Protein AF-B9U2P6-F1 (afdb_monomer_lite)

Organism: Helicobacter pylori (NCBI:txid210)

Sequence (74 aa):
MKLWFPYFLAIVFLHALGLALLFMANNASFYAAASMAYMLGAKHAFDADHIACIDNTIRKLTQQGKNAYGITSE

InterPro domains:
  IPR004688 Transition metal uptake transporter nickel/cobalt [PTHR31611] (4-70)
  IPR011541 Nickel/cobalt transporter, high-affinity [PF03824] (31-69)

Foldseek 3Di:
DPPCVVVVVVVVVVVVVLVVVLVVVVDPVSVVVVVVVVVVVVCVVVDVVVVVVLVVQLVVCVVVVHDSPDDPDD

Secondary structure (DSSP, 8-state):
--TTHHHHHHHHHHHHHHHHHHHHH--HHHHHHHHHHHHHHHHHHT-HHHHHHHHHHHHHHHHTT---S-S---

pLDDT: mean 85.25, std 12.98, range [42.16, 97.06]

Radius of gyration: 20.04 Å; chains: 1; bounding box: 48×15×50 Å

Structure (mmCIF, N/CA/C/O backbone):
data_AF-B9U2P6-F1
#
_entry.id   AF-B9U2P6-F1
#
loop_
_atom_site.group_PDB
_atom_site.id
_atom_site.type_symbol
_atom_site.label_atom_id
_atom_site.label_alt_id
_atom_site.label_comp_id
_atom_site.label_asym_id
_atom_site.label_entity_id
_atom_site.label_seq_id
_atom_site.pdbx_PDB_ins_code
_atom_site.Cartn_x
_atom_site.Cartn_y
_atom_site.Cartn_z
_atom_site.occupancy
_atom_site.B_iso_or_equiv
_atom_site.auth_seq_id
_atom_site.auth_comp_id
_atom_site.auth_asym_id
_atom_site.auth_atom_id
_atom_site.pdbx_PDB_model_num
ATOM 1 N N . MET A 1 1 ? -22.967 -1.497 -10.515 1.00 63.78 1 MET A N 1
ATOM 2 C CA . MET A 1 1 ? -21.524 -1.744 -10.281 1.00 63.78 1 MET A CA 1
ATOM 3 C C . MET A 1 1 ? -21.227 -1.494 -8.815 1.00 63.78 1 MET A C 1
ATOM 5 O O . MET A 1 1 ? -21.631 -0.453 -8.316 1.00 63.78 1 MET A O 1
ATOM 9 N N . LYS A 1 2 ? -20.581 -2.429 -8.107 1.00 78.69 2 LYS A N 1
ATOM 10 C CA . LYS A 1 2 ? -20.142 -2.174 -6.725 1.00 78.69 2 LYS A CA 1
ATOM 11 C 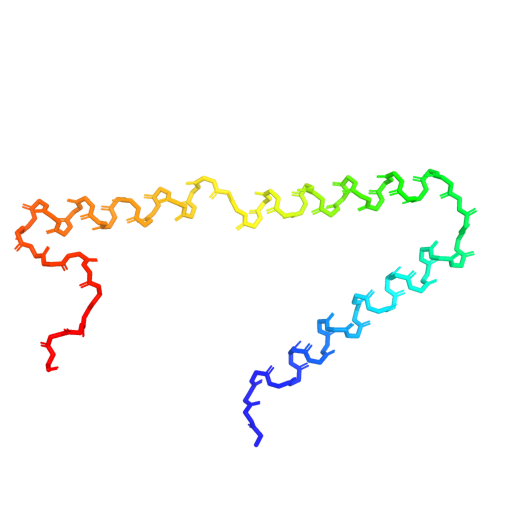C . LYS A 1 2 ? -19.123 -1.031 -6.738 1.00 78.69 2 LYS A C 1
ATOM 13 O O . LYS A 1 2 ? -18.176 -1.088 -7.519 1.00 78.69 2 LYS A O 1
ATOM 18 N N . LEU A 1 3 ? -19.320 -0.024 -5.884 1.00 82.31 3 LEU A N 1
ATOM 19 C CA . LEU A 1 3 ? -18.487 1.185 -5.830 1.00 82.31 3 LEU A CA 1
ATOM 20 C C . LEU A 1 3 ? -16.988 0.880 -5.659 1.00 82.31 3 LEU A C 1
ATOM 22 O O . LEU A 1 3 ? -16.165 1.641 -6.142 1.00 82.31 3 LEU A O 1
ATOM 26 N N . TRP A 1 4 ? -16.624 -0.246 -5.032 1.00 89.88 4 TRP A N 1
ATOM 27 C CA . TRP A 1 4 ? -15.226 -0.639 -4.806 1.00 89.88 4 TRP A CA 1
ATOM 28 C C . TRP A 1 4 ? -14.481 -1.090 -6.070 1.00 89.88 4 TRP A C 1
ATOM 30 O O . TRP A 1 4 ? -13.254 -1.136 -6.088 1.00 89.88 4 TRP A O 1
ATOM 40 N N . PHE A 1 5 ? -15.209 -1.505 -7.110 1.00 92.62 5 PHE A N 1
ATOM 41 C CA . PHE A 1 5 ? -14.637 -2.207 -8.261 1.00 92.62 5 PHE A CA 1
ATOM 42 C C . PHE A 1 5 ? -13.613 -1.376 -9.049 1.00 92.62 5 PHE A C 1
ATOM 44 O O . PHE A 1 5 ? -12.530 -1.900 -9.311 1.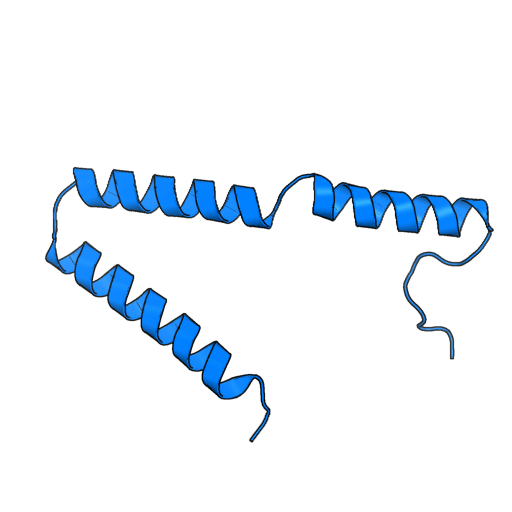00 92.62 5 PHE A O 1
ATOM 51 N N . PRO A 1 6 ? -13.873 -0.092 -9.379 1.00 93.44 6 PRO A N 1
ATOM 52 C CA . PRO A 1 6 ? -12.870 0.742 -10.042 1.00 93.44 6 PRO A CA 1
ATOM 53 C C . PRO A 1 6 ? -11.596 0.926 -9.208 1.00 93.44 6 PRO A C 1
ATOM 55 O O . PRO A 1 6 ? -10.504 0.915 -9.766 1.00 93.44 6 PRO A O 1
ATOM 58 N N . TYR A 1 7 ? -11.712 1.037 -7.882 1.00 92.81 7 TYR A N 1
ATOM 59 C CA . TYR A 1 7 ? -10.554 1.203 -7.000 1.00 92.81 7 TYR A CA 1
ATOM 60 C C . TYR A 1 7 ? -9.669 -0.041 -6.986 1.00 92.81 7 TYR A C 1
ATOM 62 O O . TYR A 1 7 ? -8.455 0.069 -7.123 1.00 92.81 7 TYR A O 1
ATOM 70 N N . PHE A 1 8 ? -10.275 -1.227 -6.891 1.00 93.19 8 PHE A N 1
ATOM 71 C CA . PHE A 1 8 ? -9.535 -2.484 -6.978 1.00 93.19 8 PHE A CA 1
ATOM 72 C C . PHE A 1 8 ? -8.765 -2.591 -8.300 1.00 93.19 8 PHE A C 1
ATOM 74 O O . PHE A 1 8 ? -7.574 -2.898 -8.303 1.00 93.19 8 PHE A O 1
ATOM 81 N N . LEU A 1 9 ? -9.422 -2.273 -9.419 1.00 95.50 9 LEU A N 1
ATOM 82 C CA . LEU A 1 9 ? -8.790 -2.320 -10.734 1.00 95.50 9 LEU A CA 1
ATOM 83 C C . LEU A 1 9 ? -7.635 -1.314 -10.856 1.00 95.50 9 LEU A C 1
ATOM 85 O O . LEU A 1 9 ? -6.576 -1.667 -11.368 1.00 95.50 9 LEU A O 1
ATOM 89 N N . ALA A 1 10 ? -7.811 -0.092 -10.348 1.00 95.94 10 ALA A N 1
ATOM 90 C CA . ALA A 1 10 ? -6.765 0.927 -10.339 1.00 95.94 10 ALA A CA 1
ATOM 91 C C . ALA A 1 10 ? -5.535 0.488 -9.525 1.00 95.94 10 ALA A C 1
ATOM 93 O O . ALA A 1 10 ? -4.404 0.677 -9.972 1.00 95.94 10 ALA A O 1
ATOM 94 N N . ILE A 1 11 ? -5.744 -0.148 -8.366 1.00 94.94 11 ILE A N 1
ATOM 95 C CA . ILE A 1 11 ? -4.660 -0.676 -7.525 1.00 94.94 11 ILE A CA 1
ATOM 96 C C . ILE A 1 11 ? -3.885 -1.765 -8.271 1.00 94.94 11 ILE A C 1
ATOM 98 O O . ILE A 1 11 ? -2.656 -1.710 -8.328 1.00 94.94 11 ILE A O 1
ATOM 102 N N . VAL A 1 12 ? -4.586 -2.736 -8.868 1.00 96.44 12 VAL A N 1
ATOM 103 C CA . VAL A 1 12 ? -3.952 -3.824 -9.631 1.00 96.44 12 VAL A CA 1
ATOM 104 C C . VAL A 1 12 ? -3.169 -3.270 -10.820 1.00 96.44 12 VAL A C 1
ATOM 106 O O . VAL A 1 12 ? -2.024 -3.663 -11.041 1.00 96.44 12 VAL A O 1
ATOM 109 N N . PHE A 1 13 ? -3.755 -2.318 -11.548 1.00 97.06 13 PHE A N 1
ATOM 110 C CA . PHE A 1 13 ? -3.102 -1.663 -12.676 1.00 97.06 13 PHE A CA 1
ATOM 111 C C . PHE A 1 13 ? -1.799 -0.968 -12.261 1.00 97.06 13 PHE A C 1
ATOM 113 O O . PHE A 1 13 ? -0.769 -1.165 -12.905 1.00 97.06 13 PHE A O 1
ATOM 120 N N . LEU A 1 14 ? -1.813 -0.207 -11.162 1.00 96.00 14 LEU A N 1
ATOM 121 C CA . LEU A 1 14 ? -0.632 0.512 -10.686 1.00 96.00 14 LEU A CA 1
ATOM 122 C C . LEU A 1 14 ? 0.512 -0.440 -10.296 1.00 96.00 14 LEU A C 1
ATOM 124 O O . LEU A 1 14 ? 1.668 -0.169 -10.618 1.00 96.00 14 LEU A O 1
ATOM 128 N N . HIS A 1 15 ? 0.202 -1.575 -9.660 1.00 94.50 15 HIS A N 1
ATOM 129 C CA . HIS A 1 15 ? 1.208 -2.587 -9.313 1.00 94.50 15 HIS A CA 1
ATOM 130 C C . HIS A 1 15 ? 1.798 -3.255 -10.556 1.00 94.50 15 HIS A C 1
ATOM 132 O O . HIS A 1 15 ? 3.016 -3.401 -10.652 1.00 94.50 15 HIS A O 1
ATOM 138 N N . ALA A 1 16 ? 0.955 -3.624 -11.523 1.00 96.69 16 ALA A N 1
ATOM 139 C CA . ALA A 1 16 ? 1.413 -4.208 -12.779 1.00 96.69 16 ALA A CA 1
ATOM 140 C C . ALA A 1 16 ? 2.329 -3.239 -13.544 1.00 96.69 16 ALA A C 1
ATOM 142 O O . ALA A 1 16 ? 3.395 -3.637 -14.013 1.00 96.69 16 ALA A O 1
ATOM 143 N N . LEU A 1 17 ? 1.954 -1.958 -13.604 1.00 96.81 17 LEU A N 1
ATOM 144 C CA . LEU A 1 17 ? 2.765 -0.915 -14.225 1.00 96.81 17 LEU A CA 1
ATOM 145 C C . LEU A 1 17 ? 4.109 -0.736 -13.504 1.00 96.81 17 LEU A C 1
ATOM 147 O O . LEU A 1 17 ? 5.151 -0.713 -14.155 1.00 96.81 17 LEU A O 1
ATOM 151 N N . GLY A 1 18 ? 4.106 -0.656 -12.171 1.00 93.94 18 GLY A N 1
ATOM 152 C CA . GLY A 1 18 ? 5.331 -0.526 -11.377 1.00 93.94 18 GLY A CA 1
ATOM 153 C C . GLY A 1 18 ? 6.291 -1.705 -11.564 1.00 93.94 18 GLY A C 1
ATOM 154 O O . GLY A 1 18 ? 7.486 -1.498 -11.766 1.00 93.94 18 GLY A O 1
ATOM 155 N N . LEU A 1 19 ? 5.771 -2.937 -11.569 1.00 95.31 19 LEU A N 1
ATOM 156 C CA . LEU A 1 19 ? 6.567 -4.144 -11.812 1.00 95.31 19 LEU A CA 1
ATOM 157 C C . LEU A 1 19 ? 7.132 -4.189 -13.237 1.00 95.31 19 LEU A C 1
ATOM 159 O O . LEU A 1 19 ? 8.295 -4.545 -13.415 1.00 95.31 19 LEU A O 1
ATOM 163 N N . ALA A 1 20 ? 6.347 -3.790 -14.241 1.00 96.38 20 ALA A N 1
ATOM 164 C CA . ALA A 1 20 ? 6.805 -3.723 -15.626 1.00 96.38 20 ALA A CA 1
ATOM 165 C C . ALA A 1 20 ? 7.939 -2.700 -15.804 1.00 96.38 20 ALA A C 1
ATOM 167 O O . ALA A 1 20 ? 8.963 -3.014 -16.411 1.00 96.38 20 ALA A O 1
ATOM 168 N N . LEU A 1 21 ? 7.797 -1.503 -15.224 1.00 95.06 21 LEU A N 1
ATOM 169 C CA . LEU A 1 21 ? 8.836 -0.468 -15.253 1.00 95.06 21 LEU A CA 1
ATOM 170 C C . LEU A 1 21 ? 10.113 -0.921 -14.537 1.00 95.06 21 LEU A C 1
ATOM 172 O O . LEU A 1 21 ? 11.212 -0.698 -15.042 1.00 95.06 21 LEU A O 1
ATOM 176 N N . LEU A 1 22 ? 9.978 -1.588 -13.388 1.00 94.62 22 LEU A N 1
ATOM 177 C CA . LEU A 1 22 ? 11.115 -2.114 -12.635 1.00 94.62 22 LEU A CA 1
ATOM 178 C C . LEU A 1 22 ? 11.860 -3.204 -13.419 1.00 94.62 22 LEU A C 1
ATOM 180 O O . LEU A 1 22 ? 13.089 -3.188 -13.481 1.00 94.62 22 LEU A O 1
ATOM 184 N N . PHE A 1 23 ? 11.116 -4.105 -14.066 1.00 94.75 23 PHE A N 1
ATOM 185 C CA . PHE A 1 23 ? 11.681 -5.136 -14.933 1.00 94.75 23 PHE A CA 1
ATOM 186 C C . PHE A 1 23 ? 12.410 -4.529 -16.140 1.00 94.75 23 PHE A C 1
ATOM 188 O O . PHE A 1 23 ? 13.533 -4.925 -16.440 1.00 94.75 23 PHE A O 1
ATOM 195 N N . MET A 1 24 ? 11.818 -3.519 -16.792 1.00 95.00 24 MET A N 1
ATOM 196 C CA . MET A 1 24 ? 12.449 -2.794 -17.904 1.00 95.00 24 MET A CA 1
ATOM 197 C C . MET A 1 24 ? 13.713 -2.039 -17.481 1.00 95.00 24 MET A C 1
ATOM 199 O O . MET A 1 24 ? 14.661 -1.961 -18.259 1.00 95.00 24 MET A O 1
ATOM 203 N N . ALA A 1 25 ? 13.750 -1.492 -16.263 1.00 93.88 25 ALA A N 1
ATOM 204 C CA . ALA A 1 25 ? 14.919 -0.783 -15.751 1.00 93.88 25 ALA A CA 1
ATOM 205 C C . ALA A 1 25 ? 16.138 -1.708 -15.561 1.00 93.88 25 ALA A C 1
ATOM 207 O O . ALA A 1 25 ? 17.271 -1.243 -15.670 1.00 93.88 25 ALA A O 1
ATOM 208 N N . ASN A 1 26 ? 15.903 -2.997 -15.273 1.00 92.50 26 ASN A N 1
ATOM 209 C CA . ASN A 1 26 ? 16.8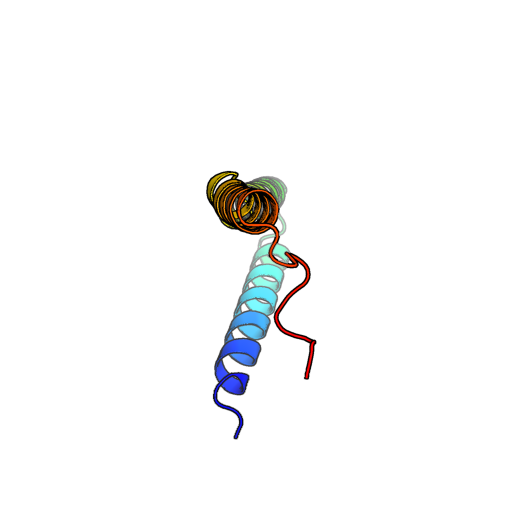95 -4.078 -15.195 1.00 92.50 26 ASN A CA 1
ATOM 210 C C . ASN A 1 26 ? 18.218 -3.706 -14.487 1.00 92.50 26 ASN A C 1
ATOM 212 O O . ASN A 1 26 ? 19.313 -4.020 -14.955 1.00 92.50 26 ASN A O 1
ATOM 216 N N . ASN A 1 27 ? 18.127 -3.014 -13.348 1.00 94.38 27 ASN A N 1
ATOM 217 C CA . ASN A 1 27 ? 19.283 -2.552 -12.584 1.00 94.38 27 ASN A CA 1
ATOM 218 C C . ASN A 1 27 ? 19.125 -2.895 -11.098 1.00 94.38 27 ASN A C 1
ATOM 220 O O . ASN A 1 27 ? 18.092 -2.601 -10.493 1.00 94.38 27 ASN A O 1
ATOM 224 N N . ALA A 1 28 ? 20.171 -3.475 -10.502 1.00 93.56 28 ALA A N 1
ATOM 225 C CA . ALA A 1 28 ? 20.184 -3.920 -9.107 1.00 93.56 28 ALA A CA 1
ATOM 226 C C . ALA A 1 28 ? 19.797 -2.816 -8.106 1.00 93.56 28 ALA A C 1
ATOM 228 O O . ALA A 1 28 ? 19.067 -3.083 -7.150 1.00 93.56 28 ALA A O 1
ATOM 229 N N . SER A 1 29 ? 20.217 -1.570 -8.347 1.00 95.19 29 SER A N 1
ATOM 230 C CA . SER A 1 29 ? 19.916 -0.439 -7.463 1.00 95.19 29 SER A CA 1
ATOM 231 C C . SER A 1 29 ? 18.419 -0.134 -7.400 1.00 95.19 29 SER A C 1
ATOM 233 O O . SER A 1 29 ? 17.901 0.169 -6.326 1.00 95.19 29 SER A O 1
ATOM 235 N N . PHE A 1 30 ? 17.697 -0.261 -8.521 1.00 94.31 30 PHE A N 1
ATOM 236 C CA . PHE A 1 30 ? 16.249 -0.042 -8.542 1.00 94.31 30 PHE A CA 1
ATOM 237 C C . PHE A 1 30 ? 15.487 -1.163 -7.839 1.00 94.31 30 PHE A C 1
ATOM 239 O O . PHE A 1 30 ? 14.527 -0.873 -7.133 1.00 94.31 30 PHE A O 1
ATOM 246 N N . TYR A 1 31 ? 15.931 -2.419 -7.948 1.00 94.38 31 TYR A N 1
ATOM 247 C CA . TYR A 1 31 ? 15.330 -3.523 -7.193 1.00 94.38 31 TYR A CA 1
ATOM 248 C C . TYR A 1 31 ? 15.509 -3.339 -5.681 1.00 94.38 31 TYR A C 1
ATOM 250 O O . TYR A 1 31 ? 14.553 -3.502 -4.920 1.00 94.38 31 TYR A O 1
ATOM 258 N N . ALA A 1 32 ? 16.705 -2.929 -5.244 1.00 94.88 32 ALA A N 1
ATOM 259 C CA . ALA A 1 32 ? 16.965 -2.626 -3.840 1.00 94.88 32 ALA A CA 1
ATOM 260 C C . ALA A 1 32 ? 16.075 -1.472 -3.348 1.00 94.88 32 ALA A C 1
ATOM 262 O O . ALA A 1 32 ? 15.352 -1.635 -2.363 1.00 94.88 32 ALA A O 1
ATOM 263 N N . ALA A 1 33 ? 16.040 -0.353 -4.076 1.00 95.31 33 ALA A N 1
ATOM 264 C CA . ALA A 1 33 ? 15.206 0.797 -3.734 1.00 95.31 33 ALA A CA 1
ATOM 265 C C . ALA A 1 33 ? 13.706 0.451 -3.704 1.00 95.31 33 ALA A C 1
ATOM 267 O O . ALA A 1 33 ? 13.018 0.816 -2.753 1.00 95.31 33 ALA A O 1
ATOM 268 N N . ALA A 1 34 ? 13.206 -0.296 -4.694 1.00 93.75 34 ALA A N 1
ATOM 269 C CA . ALA A 1 34 ? 11.812 -0.729 -4.759 1.00 93.75 34 ALA A CA 1
ATOM 270 C C . ALA A 1 34 ? 11.444 -1.633 -3.575 1.00 93.75 34 ALA A C 1
ATOM 272 O O . ALA A 1 34 ? 10.403 -1.432 -2.954 1.00 93.75 34 ALA A O 1
ATOM 273 N N . SER A 1 35 ? 12.314 -2.582 -3.215 1.00 93.56 35 SER A N 1
ATOM 274 C CA . SER A 1 35 ? 12.084 -3.462 -2.063 1.00 93.56 35 SER A CA 1
ATOM 275 C C . SER A 1 35 ? 12.047 -2.689 -0.739 1.00 93.56 35 SER A C 1
ATOM 277 O O . SER A 1 35 ? 11.136 -2.893 0.064 1.00 93.56 35 SER A O 1
ATOM 279 N N . MET A 1 36 ? 12.976 -1.749 -0.527 1.00 95.31 36 MET A N 1
ATOM 280 C CA . MET A 1 36 ? 12.988 -0.894 0.663 1.00 95.31 36 MET A CA 1
ATOM 281 C C . MET A 1 36 ? 11.758 0.008 0.716 1.00 95.31 36 MET A C 1
ATOM 283 O O . MET A 1 36 ? 11.113 0.081 1.757 1.00 95.31 36 MET A O 1
ATOM 287 N N . ALA A 1 37 ? 11.392 0.648 -0.397 1.00 92.88 37 ALA A N 1
ATOM 288 C CA . ALA A 1 37 ? 10.190 1.472 -0.476 1.00 92.88 37 ALA A CA 1
ATOM 289 C C . ALA A 1 37 ? 8.925 0.656 -0.165 1.00 92.88 37 ALA A C 1
ATOM 291 O O . ALA A 1 37 ? 8.078 1.115 0.599 1.00 92.88 37 ALA A O 1
ATOM 292 N N . TYR A 1 38 ? 8.825 -0.572 -0.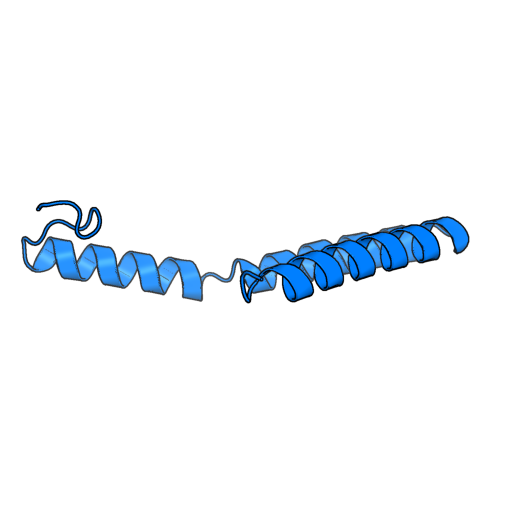687 1.00 91.38 38 TYR A N 1
ATOM 293 C CA . TYR A 1 38 ? 7.694 -1.462 -0.426 1.00 91.38 38 TYR A CA 1
ATOM 294 C C . TYR A 1 38 ? 7.616 -1.875 1.050 1.00 91.38 38 TYR A C 1
ATOM 296 O O . TYR A 1 38 ? 6.552 -1.793 1.660 1.00 91.38 38 TYR A O 1
ATOM 304 N N . MET A 1 39 ? 8.745 -2.250 1.662 1.00 92.19 39 MET A N 1
ATOM 305 C CA . MET A 1 39 ? 8.799 -2.608 3.085 1.00 92.19 39 MET A CA 1
ATOM 306 C C . MET A 1 39 ? 8.509 -1.418 4.007 1.00 92.19 39 MET A C 1
ATOM 308 O O . MET A 1 39 ? 7.776 -1.564 4.982 1.00 92.19 39 MET A O 1
ATOM 312 N N . LEU A 1 40 ? 9.056 -0.236 3.709 1.00 90.38 40 LEU A N 1
ATOM 313 C CA . LEU A 1 40 ? 8.814 0.977 4.494 1.00 90.38 40 LEU A CA 1
ATOM 314 C C . LEU A 1 40 ? 7.361 1.452 4.370 1.00 90.38 40 LEU A C 1
ATOM 316 O O . LEU A 1 40 ? 6.758 1.825 5.375 1.00 90.38 40 LEU A O 1
ATOM 320 N N . GLY A 1 41 ? 6.780 1.386 3.170 1.00 87.12 41 GLY A N 1
ATOM 321 C CA . GLY A 1 41 ? 5.363 1.677 2.951 1.00 87.12 41 GLY A CA 1
ATOM 322 C C . GLY A 1 41 ? 4.452 0.693 3.685 1.00 87.12 41 GLY A C 1
ATOM 323 O O . GLY A 1 41 ? 3.522 1.112 4.370 1.00 87.12 41 GLY A O 1
ATOM 324 N N . ALA A 1 42 ? 4.761 -0.607 3.623 1.00 85.75 42 ALA A N 1
ATOM 325 C CA . ALA A 1 42 ? 4.037 -1.624 4.380 1.00 85.75 42 ALA A CA 1
ATOM 326 C C . ALA A 1 42 ? 4.136 -1.375 5.892 1.00 85.75 42 ALA A C 1
ATOM 328 O O . ALA A 1 42 ? 3.119 -1.394 6.576 1.00 85.75 42 ALA A O 1
ATOM 329 N N . LYS A 1 43 ? 5.327 -1.058 6.417 1.00 85.19 43 LYS A N 1
ATOM 330 C CA . LYS A 1 43 ? 5.511 -0.712 7.835 1.00 85.19 43 LYS A CA 1
ATOM 331 C C . LYS A 1 43 ? 4.600 0.438 8.270 1.00 85.19 43 LYS A C 1
ATOM 333 O O . LYS A 1 43 ? 4.040 0.371 9.354 1.00 85.19 43 LYS A O 1
ATOM 338 N N . HIS A 1 44 ? 4.446 1.467 7.439 1.00 80.12 44 HIS A N 1
ATOM 339 C CA . HIS A 1 44 ? 3.565 2.592 7.747 1.00 80.12 44 HIS A CA 1
ATOM 340 C C . HIS A 1 44 ? 2.078 2.198 7.770 1.00 80.12 44 HIS A C 1
ATOM 342 O O . HIS A 1 44 ? 1.323 2.707 8.588 1.00 80.12 44 HIS A O 1
ATOM 348 N N . ALA A 1 45 ? 1.653 1.263 6.914 1.00 72.31 45 ALA A N 1
ATOM 349 C CA . ALA A 1 45 ? 0.280 0.752 6.921 1.00 72.31 45 ALA A CA 1
ATOM 350 C C . ALA A 1 45 ? -0.033 -0.156 8.131 1.00 72.31 45 ALA A C 1
ATOM 352 O O . ALA A 1 45 ? -1.193 -0.301 8.506 1.00 72.31 45 ALA A O 1
ATOM 353 N N . PHE A 1 46 ? 0.993 -0.763 8.735 1.00 65.12 46 PHE A N 1
ATOM 354 C CA . PHE A 1 46 ? 0.909 -1.611 9.932 1.00 65.12 46 PHE A CA 1
ATOM 355 C C . PHE A 1 46 ? 1.446 -0.901 11.184 1.00 65.12 46 PHE A C 1
ATOM 357 O O . PHE A 1 46 ? 2.045 -1.540 12.053 1.00 65.12 46 PHE A O 1
ATOM 364 N N . ASP A 1 47 ? 1.298 0.421 11.260 1.00 74.44 47 ASP A N 1
ATOM 365 C CA . ASP A 1 47 ? 1.856 1.190 12.365 1.00 74.44 47 ASP A CA 1
ATOM 366 C C . ASP A 1 47 ? 1.175 0.826 13.706 1.00 74.44 47 ASP A C 1
ATOM 368 O O . ASP A 1 47 ? 0.038 0.342 13.777 1.00 74.44 47 ASP A O 1
ATOM 372 N N . ALA A 1 48 ? 1.936 0.952 14.793 1.00 64.81 48 ALA A N 1
ATOM 373 C CA . ALA A 1 48 ? 1.559 0.462 16.118 1.00 64.81 48 ALA A CA 1
ATOM 374 C C . ALA A 1 48 ? 0.316 1.172 16.679 1.00 64.81 48 ALA A C 1
ATOM 376 O O . ALA A 1 48 ? -0.351 0.642 17.566 1.00 64.81 48 ALA A O 1
ATOM 377 N N . ASP A 1 49 ? -0.016 2.346 16.146 1.00 75.81 49 ASP A N 1
ATOM 378 C CA . ASP A 1 49 ? -1.218 3.118 16.447 1.00 75.81 49 ASP A CA 1
ATOM 379 C C . ASP A 1 49 ? -2.508 2.372 16.062 1.00 75.81 49 ASP A C 1
ATOM 381 O O . ASP A 1 49 ? -3.468 2.360 16.838 1.00 75.81 49 ASP A O 1
ATOM 385 N N . HIS A 1 50 ? -2.514 1.671 14.925 1.00 80.00 50 HIS A N 1
ATOM 386 C CA . HIS A 1 50 ? -3.658 0.883 14.471 1.00 80.00 50 HIS A CA 1
ATOM 387 C C . HIS A 1 50 ? -3.911 -0.298 15.413 1.00 80.00 50 HIS A C 1
ATOM 389 O O . HIS A 1 50 ? -5.050 -0.553 15.813 1.00 80.00 50 HIS A O 1
ATOM 395 N N . ILE A 1 51 ? -2.843 -0.979 15.837 1.00 78.62 51 ILE A N 1
ATOM 396 C CA . ILE A 1 51 ? -2.925 -2.101 16.781 1.00 78.62 51 ILE A CA 1
ATOM 397 C C . ILE A 1 51 ? -3.305 -1.600 18.182 1.00 78.62 51 ILE A C 1
ATOM 399 O O . ILE A 1 51 ? -4.170 -2.188 18.830 1.00 78.62 51 ILE A O 1
ATOM 403 N N . ALA A 1 52 ? -2.731 -0.482 18.633 1.00 84.31 52 ALA A N 1
ATOM 404 C CA . ALA A 1 52 ? -3.023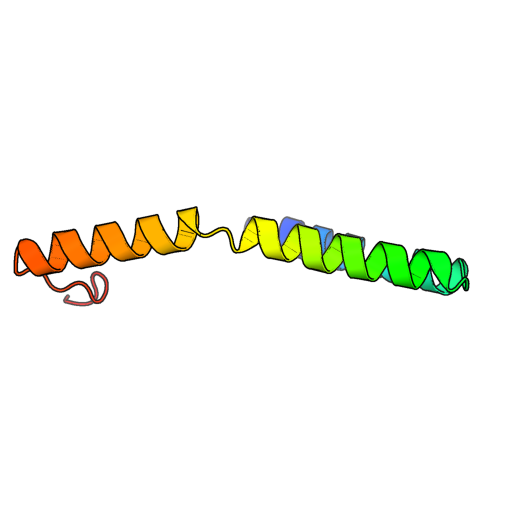 0.109 19.937 1.00 84.31 52 ALA A CA 1
ATOM 405 C C . ALA A 1 52 ? -4.475 0.600 20.053 1.00 84.31 52 ALA A C 1
ATOM 407 O O . ALA A 1 52 ? -5.083 0.484 21.117 1.00 84.31 52 ALA A O 1
ATOM 408 N N . CYS A 1 53 ? -5.064 1.117 18.971 1.00 85.62 53 CYS A N 1
ATOM 409 C CA . CYS A 1 53 ? -6.472 1.513 18.943 1.00 85.62 53 CYS A CA 1
ATOM 410 C C . CYS A 1 53 ? -7.412 0.308 19.127 1.00 85.62 53 CYS A C 1
ATOM 412 O O . CYS A 1 53 ? -8.363 0.367 19.920 1.00 85.62 53 CYS A O 1
ATOM 414 N N . ILE A 1 54 ? -7.117 -0.804 18.444 1.00 84.25 54 ILE A N 1
ATOM 415 C CA . ILE A 1 54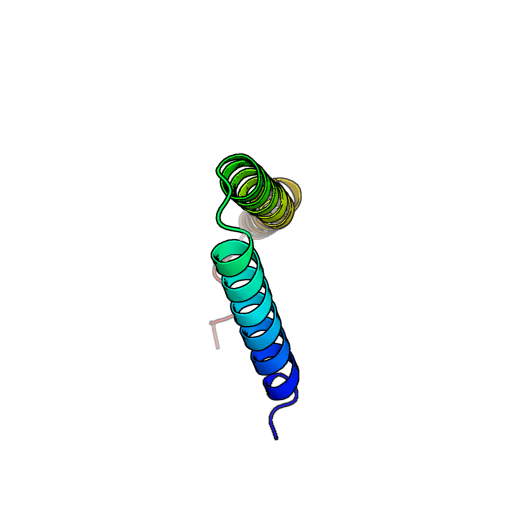 ? -7.857 -2.061 18.594 1.00 84.25 54 ILE A CA 1
ATOM 416 C C . ILE A 1 54 ? -7.703 -2.575 20.026 1.00 84.25 54 ILE A C 1
ATOM 418 O O . ILE A 1 54 ? -8.710 -2.784 20.700 1.00 84.25 54 ILE A O 1
ATOM 422 N N . ASP A 1 55 ? -6.473 -2.690 20.528 1.00 88.69 55 ASP A N 1
ATOM 423 C CA . ASP A 1 55 ? -6.196 -3.177 21.884 1.00 88.69 55 ASP A CA 1
ATOM 424 C C . ASP A 1 55 ? -6.907 -2.342 22.958 1.00 88.69 55 ASP A C 1
ATOM 426 O O . ASP A 1 55 ? -7.602 -2.877 23.824 1.00 88.69 55 ASP A O 1
ATOM 430 N N . ASN A 1 56 ? -6.845 -1.012 22.852 1.00 88.44 56 ASN A N 1
ATOM 431 C CA . ASN A 1 56 ? -7.511 -0.115 23.789 1.00 88.44 56 ASN A CA 1
ATOM 432 C C . ASN A 1 56 ? -9.040 -0.288 23.776 1.00 88.44 56 ASN A C 1
ATOM 434 O O . ASN A 1 56 ? -9.685 -0.207 24.826 1.00 88.44 56 ASN A O 1
ATOM 438 N N . THR A 1 57 ? -9.623 -0.561 22.605 1.00 87.50 57 THR A N 1
ATOM 439 C CA . THR A 1 57 ? -11.058 -0.837 22.459 1.00 87.50 57 THR A CA 1
ATOM 440 C C . THR A 1 57 ? -11.429 -2.180 23.087 1.00 87.50 57 THR A C 1
ATOM 442 O O . THR A 1 57 ? -12.380 -2.237 23.869 1.00 87.50 57 THR A O 1
ATOM 445 N N . ILE A 1 58 ? -10.649 -3.236 22.832 1.00 88.19 58 ILE A N 1
ATOM 446 C CA . ILE A 1 58 ? -10.836 -4.562 23.440 1.00 88.19 58 ILE A CA 1
ATOM 447 C C . ILE A 1 58 ? -10.727 -4.469 24.964 1.00 88.19 58 ILE A C 1
ATOM 449 O O . ILE A 1 58 ? -11.630 -4.901 25.679 1.00 88.19 58 ILE A O 1
ATOM 453 N N . ARG A 1 59 ? -9.674 -3.824 25.479 1.00 86.12 59 ARG A N 1
ATOM 454 C CA . ARG A 1 59 ? -9.452 -3.630 26.916 1.00 86.12 59 ARG A CA 1
ATOM 455 C C . ARG A 1 59 ? -10.606 -2.880 27.573 1.00 86.12 59 ARG A C 1
ATOM 457 O O . ARG A 1 59 ? -11.059 -3.281 28.644 1.00 86.12 59 ARG A O 1
ATOM 464 N N . LYS A 1 60 ? -11.110 -1.818 26.938 1.00 86.94 60 LYS A N 1
ATOM 465 C CA . LYS A 1 60 ? -12.257 -1.051 27.441 1.00 86.94 60 LYS A CA 1
ATOM 466 C C . LYS A 1 60 ? -13.536 -1.891 27.480 1.00 86.94 60 LYS A C 1
ATOM 468 O O . LYS A 1 60 ? -14.268 -1.808 28.461 1.00 86.94 60 LYS A O 1
ATOM 473 N N . LEU A 1 61 ? -13.804 -2.701 26.454 1.00 86.75 61 LEU A N 1
ATOM 474 C CA . LEU A 1 61 ? -14.983 -3.574 26.408 1.00 86.75 61 LEU A CA 1
ATOM 475 C C . LEU A 1 61 ? -14.919 -4.667 27.482 1.00 86.75 61 LEU A C 1
ATOM 477 O O . LEU A 1 61 ? -15.881 -4.831 28.233 1.00 86.75 61 LEU A O 1
ATOM 481 N N . THR A 1 62 ? -13.762 -5.314 27.643 1.00 86.31 62 THR A N 1
ATOM 482 C CA . THR A 1 62 ? -13.529 -6.315 28.694 1.00 86.31 62 THR A CA 1
ATOM 483 C C . THR A 1 62 ? -13.675 -5.714 30.095 1.00 86.31 62 THR A C 1
ATOM 485 O O . THR A 1 62 ? -14.326 -6.309 30.949 1.00 86.31 62 THR A O 1
ATOM 488 N N . GLN A 1 63 ? -13.151 -4.504 30.336 1.00 87.75 63 GLN A N 1
ATOM 489 C CA . GLN A 1 63 ? -13.332 -3.788 31.610 1.00 87.75 63 GLN A CA 1
ATOM 490 C C . GLN A 1 63 ? -14.801 -3.446 31.905 1.00 87.75 63 GLN A C 1
ATOM 492 O O . GLN A 1 63 ? -15.189 -3.355 33.066 1.00 87.75 63 GLN A O 1
ATOM 497 N N . GLN A 1 64 ? -15.625 -3.268 30.871 1.00 88.50 64 GLN A N 1
ATOM 498 C CA . GLN A 1 64 ? -17.066 -3.037 30.996 1.00 88.50 64 GLN A CA 1
ATOM 499 C C . GLN A 1 64 ? -17.883 -4.338 31.087 1.00 88.50 64 GLN A C 1
ATOM 501 O O . GLN A 1 64 ? -19.111 -4.272 31.102 1.00 88.50 64 GLN A O 1
ATOM 506 N N . GLY A 1 65 ? -17.234 -5.511 31.107 1.00 83.19 65 GLY A N 1
ATOM 507 C CA . GLY A 1 65 ? -17.905 -6.815 31.081 1.00 83.19 65 GLY A CA 1
ATOM 508 C C . GLY A 1 65 ? -18.654 -7.100 29.774 1.00 83.19 65 GLY A C 1
ATOM 509 O O . GLY A 1 65 ? -19.512 -7.979 29.738 1.00 83.19 65 GLY A O 1
ATOM 510 N N . LYS A 1 66 ? -18.370 -6.347 28.703 1.00 76.50 66 LYS A N 1
ATOM 511 C CA . LYS A 1 66 ? -18.986 -6.514 27.383 1.00 76.50 66 LYS A CA 1
ATOM 512 C C . LYS A 1 66 ? -18.146 -7.457 26.534 1.00 76.50 66 LYS A C 1
ATOM 514 O O . LYS A 1 66 ? -16.919 -7.438 26.604 1.00 76.50 66 LYS A O 1
ATOM 519 N N . ASN A 1 67 ? -18.809 -8.264 25.709 1.00 75.19 67 ASN A N 1
ATOM 520 C CA . ASN A 1 67 ? -18.110 -9.162 24.801 1.00 75.19 67 ASN A CA 1
ATOM 521 C C . ASN A 1 67 ? -17.324 -8.341 23.764 1.00 75.19 67 ASN A C 1
ATOM 523 O O . ASN A 1 67 ? -17.881 -7.472 23.095 1.00 75.19 67 ASN A O 1
ATOM 527 N N . ALA A 1 68 ? -16.017 -8.586 23.691 1.00 69.12 68 ALA A N 1
ATOM 528 C CA . ALA A 1 68 ? -15.100 -7.894 22.791 1.00 69.12 68 ALA A CA 1
ATOM 529 C C . ALA A 1 68 ? -14.953 -8.612 21.436 1.00 69.12 68 ALA A C 1
ATOM 531 O O . ALA A 1 68 ? -14.376 -8.052 20.504 1.00 69.12 68 ALA A O 1
ATOM 532 N N . TYR A 1 69 ? -15.501 -9.828 21.306 1.00 67.25 69 TYR A N 1
ATOM 533 C CA . TYR A 1 69 ? -15.758 -10.440 20.007 1.00 67.25 69 TYR A CA 1
ATOM 534 C C . TYR A 1 69 ? -16.967 -9.732 19.392 1.00 67.25 69 TYR A C 1
ATOM 536 O O . TYR A 1 69 ? -18.021 -9.652 20.017 1.00 67.25 69 TYR A O 1
ATOM 544 N N . GLY A 1 70 ? -16.768 -9.140 18.211 1.00 55.25 70 GLY A N 1
ATOM 545 C CA . GLY A 1 70 ? -17.695 -8.197 17.585 1.00 55.25 70 GLY A CA 1
ATOM 546 C C . GLY A 1 70 ? -19.156 -8.645 17.590 1.00 55.25 70 GLY A C 1
ATOM 547 O O . GLY A 1 70 ? -19.413 -9.839 17.509 1.00 55.25 70 GLY A O 1
ATOM 548 N N . ILE A 1 71 ? -20.051 -7.649 17.669 1.00 52.97 71 ILE A N 1
ATOM 549 C CA . ILE A 1 71 ? -21.530 -7.568 17.532 1.00 52.97 71 ILE A CA 1
ATOM 550 C C . ILE A 1 71 ? -22.316 -8.712 16.832 1.00 52.97 71 ILE A C 1
ATOM 552 O O . ILE A 1 71 ? -23.306 -8.471 16.155 1.00 52.97 71 ILE A O 1
ATOM 556 N N . THR A 1 72 ? -21.938 -9.967 17.007 1.00 50.34 72 THR A N 1
ATOM 557 C CA . THR A 1 72 ? -22.600 -11.166 16.487 1.00 50.34 72 THR A CA 1
ATOM 558 C C . THR A 1 72 ? -23.248 -11.883 17.664 1.00 50.34 72 THR A C 1
ATOM 560 O O . THR A 1 72 ? -22.910 -13.000 18.033 1.00 50.34 72 THR A O 1
ATOM 563 N N . SER A 1 73 ? -24.152 -11.162 18.316 1.00 42.16 73 SER A N 1
ATOM 564 C CA . SER A 1 73 ? -25.170 -11.747 19.180 1.00 42.16 73 SER A CA 1
ATOM 565 C C . SER A 1 73 ? -26.484 -11.020 18.903 1.00 42.16 73 SER A C 1
ATOM 567 O O . SER A 1 73 ? -26.996 -10.294 19.754 1.00 42.16 73 SER A O 1
ATOM 569 N N . GLU A 1 74 ? -26.954 -11.161 17.666 1.00 44.19 74 GLU A N 1
ATOM 570 C CA . GLU A 1 74 ? -28.365 -11.454 17.405 1.00 44.19 74 GLU A CA 1
ATOM 571 C C . GLU A 1 74 ? -28.447 -12.880 16.857 1.00 44.19 74 GLU A C 1
ATOM 573 O O . GLU A 1 74 ? -27.534 -13.253 16.079 1.00 44.19 74 GLU A O 1
#